Protein AF-A0A8C6RKM0-F1 (afdb_monomer_lite)

Secondary structure (DSSP, 8-state):
-HHHHHH--EEEEEEE-TTT--EEEEE-S-TT-TTS-------GGGGGPEEEEEESS--TT-EEEEEEEETTEEEEEEEEE--S---------

pLDDT: mean 75.05, std 16.49, range [29.38, 94.81]

Structure (mmCIF, N/CA/C/O backbone):
data_AF-A0A8C6RKM0-F1
#
_entry.id   AF-A0A8C6RKM0-F1
#
loop_
_atom_site.group_PDB
_atom_site.id
_atom_site.type_symbol
_atom_site.label_atom_id
_atom_site.label_alt_id
_atom_site.label_comp_id
_atom_site.label_asym_id
_atom_site.label_entity_id
_atom_site.label_seq_id
_atom_site.pdbx_PDB_ins_code
_atom_site.Cartn_x
_atom_site.Cartn_y
_atom_site.Cartn_z
_atom_site.occupancy
_atom_site.B_iso_or_equiv
_atom_site.auth_seq_id
_atom_site.auth_comp_id
_atom_site.auth_asym_id
_atom_site.auth_atom_id
_atom_site.pdbx_PDB_model_num
ATOM 1 N N . ALA A 1 1 ? 6.794 5.794 -21.670 1.00 58.81 1 ALA A N 1
ATOM 2 C CA . ALA A 1 1 ? 5.680 5.302 -20.824 1.00 58.81 1 ALA A CA 1
ATOM 3 C C . ALA A 1 1 ? 5.565 3.775 -20.863 1.00 58.81 1 ALA A C 1
ATOM 5 O O . ALA A 1 1 ? 5.733 3.166 -19.819 1.00 58.81 1 ALA A O 1
ATOM 6 N N . ARG A 1 2 ? 5.355 3.143 -22.035 1.00 61.72 2 ARG A N 1
ATOM 7 C CA . ARG A 1 2 ? 5.278 1.667 -22.154 1.00 61.72 2 ARG A CA 1
ATOM 8 C C . ARG A 1 2 ? 6.528 0.924 -21.661 1.00 61.72 2 ARG A C 1
ATOM 10 O O . ARG A 1 2 ? 6.382 -0.137 -21.073 1.00 61.72 2 ARG A O 1
ATOM 17 N N . ASP A 1 3 ? 7.720 1.481 -21.860 1.00 66.00 3 ASP A N 1
ATOM 18 C CA . ASP A 1 3 ? 8.963 0.814 -21.438 1.00 66.00 3 ASP A CA 1
ATOM 19 C C . ASP A 1 3 ? 9.187 0.888 -19.923 1.00 66.00 3 ASP A C 1
ATOM 21 O O . ASP A 1 3 ? 9.615 -0.090 -19.324 1.00 66.00 3 ASP A O 1
ATOM 25 N N . ILE A 1 4 ? 8.796 2.003 -19.290 1.00 67.50 4 ILE A N 1
ATOM 26 C CA . ILE A 1 4 ? 8.819 2.158 -17.825 1.00 67.50 4 ILE A CA 1
ATOM 27 C C . ILE A 1 4 ? 7.855 1.160 -17.183 1.00 67.50 4 ILE A C 1
ATOM 29 O O . ILE A 1 4 ? 8.228 0.498 -16.227 1.00 67.50 4 ILE A O 1
ATOM 33 N N . TRP A 1 5 ? 6.650 0.996 -17.746 1.00 70.50 5 TRP A N 1
ATOM 34 C CA . TRP A 1 5 ? 5.699 -0.019 -17.282 1.00 70.50 5 TRP A CA 1
ATOM 35 C C . TRP A 1 5 ? 6.336 -1.414 -17.292 1.00 70.50 5 TRP A C 1
ATOM 37 O O . TRP A 1 5 ? 6.239 -2.132 -16.311 1.00 70.50 5 TRP A O 1
ATOM 47 N N . ARG A 1 6 ? 7.021 -1.790 -18.384 1.00 73.56 6 ARG A N 1
ATOM 48 C CA . ARG A 1 6 ? 7.571 -3.151 -18.557 1.00 73.56 6 ARG A CA 1
ATOM 49 C C . ARG A 1 6 ? 8.677 -3.494 -17.569 1.00 73.56 6 ARG A C 1
ATOM 51 O O . ARG A 1 6 ? 8.878 -4.676 -17.311 1.00 73.56 6 ARG A O 1
ATOM 58 N N . GLY A 1 7 ? 9.389 -2.489 -17.070 1.00 75.31 7 GLY A N 1
ATOM 59 C CA . GLY A 1 7 ? 10.404 -2.662 -16.033 1.00 75.31 7 GLY A CA 1
ATOM 60 C C . GLY A 1 7 ? 9.884 -2.431 -14.615 1.00 75.31 7 GLY A C 1
ATOM 61 O O . GLY A 1 7 ? 10.515 -2.881 -13.664 1.00 75.31 7 GLY A O 1
ATOM 62 N N . PHE A 1 8 ? 8.754 -1.738 -14.445 1.00 80.19 8 PHE A N 1
ATOM 63 C CA . PHE A 1 8 ? 8.249 -1.415 -13.119 1.00 80.19 8 PHE A CA 1
ATOM 64 C C . PHE A 1 8 ? 7.648 -2.651 -12.459 1.00 80.19 8 PHE A C 1
ATOM 66 O O . PHE A 1 8 ? 6.748 -3.288 -12.997 1.00 80.19 8 PHE A O 1
ATOM 73 N N . LYS A 1 9 ? 8.155 -2.952 -11.267 1.00 83.44 9 LYS A N 1
ATOM 74 C CA . LYS A 1 9 ? 7.647 -4.010 -10.408 1.00 83.44 9 LYS A CA 1
ATOM 75 C C . LYS A 1 9 ? 7.637 -3.520 -8.975 1.00 83.44 9 LYS A C 1
ATOM 77 O O . LYS A 1 9 ? 8.676 -3.092 -8.452 1.00 83.44 9 LYS A O 1
ATOM 82 N N . LEU A 1 10 ? 6.483 -3.631 -8.327 1.00 82.81 10 LEU A N 1
ATOM 83 C CA . LEU A 1 10 ? 6.404 -3.477 -6.887 1.00 82.81 10 LEU A CA 1
ATOM 84 C C . LEU A 1 10 ? 6.919 -4.767 -6.238 1.00 82.81 10 LEU A C 1
ATOM 86 O O . LEU A 1 10 ? 6.331 -5.832 -6.388 1.00 82.81 10 LEU A O 1
ATOM 90 N N . ASN A 1 11 ? 8.058 -4.681 -5.549 1.00 83.50 11 ASN A N 1
ATOM 91 C CA . ASN A 1 11 ? 8.692 -5.864 -4.955 1.00 83.50 11 ASN A CA 1
ATOM 92 C C . ASN A 1 11 ? 8.072 -6.240 -3.611 1.00 83.50 11 ASN A C 1
ATOM 94 O O . ASN A 1 11 ? 7.935 -7.414 -3.285 1.00 83.50 11 ASN A O 1
ATOM 98 N N . TRP A 1 12 ? 7.780 -5.224 -2.807 1.00 82.12 12 TRP A N 1
ATOM 99 C CA . TRP A 1 12 ? 7.137 -5.365 -1.515 1.00 82.12 12 TRP A CA 1
ATOM 100 C C . TRP A 1 12 ? 6.538 -4.024 -1.099 1.00 82.12 12 TRP A C 1
ATOM 102 O O . TRP A 1 12 ? 7.026 -2.948 -1.475 1.00 82.12 12 TRP A O 1
ATOM 112 N N . MET A 1 13 ? 5.497 -4.100 -0.281 1.00 84.69 13 MET A N 1
ATOM 113 C CA . MET A 1 13 ? 4.852 -2.956 0.344 1.00 84.69 13 MET A CA 1
ATOM 114 C C . MET A 1 13 ? 4.626 -3.259 1.817 1.00 84.69 13 MET A C 1
ATOM 116 O O . MET A 1 13 ? 4.271 -4.379 2.181 1.00 84.69 13 MET A O 1
ATOM 120 N N . ASN A 1 14 ? 4.814 -2.258 2.670 1.00 84.94 14 ASN A N 1
ATOM 121 C CA . ASN A 1 14 ? 4.458 -2.377 4.071 1.00 84.94 14 ASN A CA 1
ATOM 122 C C . ASN A 1 14 ? 3.648 -1.171 4.539 1.00 84.94 14 ASN A C 1
ATOM 124 O O . ASN A 1 14 ? 3.644 -0.084 3.959 1.00 84.94 14 ASN A O 1
ATOM 128 N N . LEU A 1 15 ? 2.898 -1.413 5.601 1.00 83.06 15 LEU A N 1
ATOM 129 C CA . LEU A 1 15 ? 2.075 -0.420 6.257 1.00 83.06 15 LEU A CA 1
ATOM 130 C C . LEU A 1 15 ? 2.490 -0.415 7.712 1.00 83.06 15 LEU A C 1
ATOM 132 O O . LEU A 1 15 ? 2.438 -1.454 8.377 1.00 83.06 15 LEU A O 1
ATOM 136 N N . TRP A 1 16 ? 2.908 0.741 8.209 1.00 81.44 16 TRP A N 1
ATOM 137 C CA . TRP A 1 16 ? 3.304 0.892 9.597 1.00 81.44 16 TRP A CA 1
ATOM 138 C C . TRP A 1 16 ? 2.515 1.996 10.279 1.00 81.44 16 TRP A C 1
ATOM 140 O O . TRP A 1 16 ? 2.070 2.980 9.684 1.00 81.44 16 TRP A O 1
ATOM 150 N N . ASP A 1 17 ? 2.357 1.822 11.577 1.00 80.56 17 ASP A N 1
ATOM 151 C CA . ASP A 1 17 ? 1.868 2.862 12.455 1.00 80.56 17 ASP A CA 1
ATOM 152 C C . ASP A 1 17 ? 2.932 3.967 12.549 1.00 80.56 17 ASP A C 1
ATOM 154 O O . ASP A 1 17 ? 4.070 3.709 12.935 1.00 80.56 17 ASP A O 1
ATOM 158 N N . ALA A 1 18 ? 2.588 5.189 12.138 1.00 72.94 18 ALA A N 1
ATOM 159 C CA . ALA A 1 18 ? 3.543 6.294 12.068 1.00 72.94 18 ALA A CA 1
ATOM 160 C C . ALA A 1 18 ? 3.951 6.837 13.449 1.00 72.94 18 ALA A C 1
ATOM 162 O O . ALA A 1 18 ? 4.997 7.474 13.554 1.00 72.94 18 ALA A O 1
ATOM 163 N N . GLU A 1 19 ? 3.147 6.601 14.489 1.00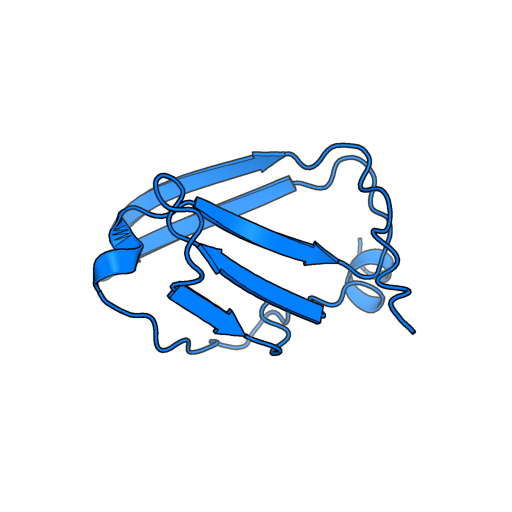 79.31 19 GLU A N 1
ATOM 164 C CA . GLU A 1 19 ? 3.440 7.039 15.856 1.00 79.31 19 GLU A CA 1
ATOM 165 C C . GLU A 1 19 ? 4.363 6.041 16.560 1.00 79.31 19 GLU A C 1
ATOM 167 O O . GLU A 1 19 ? 5.305 6.433 17.245 1.00 79.31 19 GLU A O 1
ATOM 172 N N . THR A 1 20 ? 4.112 4.743 16.376 1.00 84.38 20 THR A N 1
ATOM 173 C CA . THR A 1 20 ? 4.851 3.676 17.076 1.00 84.38 20 THR A CA 1
ATOM 174 C C . THR A 1 20 ? 5.962 3.035 16.245 1.00 84.38 20 THR A C 1
ATOM 176 O O . THR A 1 20 ? 6.784 2.301 16.789 1.00 84.38 20 THR A O 1
ATOM 179 N N . GLY A 1 21 ? 5.975 3.249 14.927 1.00 81.81 21 GLY A N 1
ATOM 180 C CA . GLY A 1 21 ? 6.875 2.575 13.986 1.00 81.81 21 GLY A CA 1
ATOM 181 C C . GLY A 1 21 ? 6.576 1.084 13.787 1.00 81.81 21 GLY A C 1
ATOM 182 O O . GLY A 1 21 ? 7.340 0.381 13.126 1.00 81.81 21 GLY A O 1
ATOM 183 N N . LYS A 1 22 ? 5.482 0.560 14.357 1.00 85.88 22 LYS A N 1
ATOM 184 C CA . LYS A 1 22 ? 5.139 -0.864 14.280 1.00 85.88 22 LYS A CA 1
ATOM 185 C C . LYS A 1 22 ? 4.576 -1.223 12.906 1.00 85.88 22 LYS A C 1
ATOM 187 O O . LYS A 1 22 ? 3.588 -0.635 12.472 1.00 85.88 22 LYS A O 1
ATOM 192 N N . ILE A 1 23 ? 5.118 -2.272 12.286 1.00 84.75 23 ILE A N 1
ATOM 193 C CA . ILE A 1 23 ? 4.549 -2.868 11.069 1.00 84.75 23 ILE A CA 1
ATOM 194 C C . ILE A 1 23 ? 3.169 -3.465 11.387 1.00 84.75 23 ILE A C 1
ATOM 196 O O . ILE A 1 23 ? 2.990 -4.224 12.346 1.00 84.75 23 ILE A O 1
ATOM 200 N N . LEU A 1 24 ? 2.176 -3.090 10.588 1.00 85.38 24 LEU A N 1
ATOM 201 C CA . LEU A 1 24 ? 0.787 -3.530 10.695 1.00 85.38 24 LEU A CA 1
ATOM 202 C C . LEU A 1 24 ? 0.409 -4.517 9.599 1.00 85.38 24 LEU A C 1
ATOM 204 O O . LEU A 1 24 ? -0.446 -5.368 9.838 1.00 85.38 24 LEU A O 1
ATOM 208 N N . TRP A 1 25 ? 1.022 -4.384 8.428 1.00 88.25 25 TRP A N 1
ATOM 209 C CA . TRP A 1 25 ? 0.825 -5.263 7.287 1.00 88.25 25 TRP A CA 1
ATOM 210 C C . TRP A 1 25 ? 2.059 -5.215 6.381 1.00 88.25 25 TRP A C 1
ATOM 212 O O . TRP A 1 25 ? 2.730 -4.184 6.296 1.00 88.25 25 TRP A O 1
ATOM 222 N N . GLU A 1 26 ? 2.340 -6.329 5.720 1.00 88.50 26 GLU A N 1
ATOM 223 C CA . GLU A 1 26 ? 3.380 -6.474 4.706 1.00 88.50 26 GLU A CA 1
ATOM 224 C C . GLU A 1 26 ? 2.836 -7.377 3.597 1.00 88.50 26 GLU A C 1
ATOM 226 O O . GLU A 1 26 ? 2.164 -8.371 3.879 1.00 88.50 26 GLU A O 1
ATOM 231 N N . GLY A 1 27 ? 3.121 -7.016 2.352 1.00 86.69 27 GLY A N 1
ATOM 232 C CA . GLY A 1 27 ? 2.789 -7.796 1.170 1.00 86.69 27 GLY A CA 1
ATOM 233 C C . GLY A 1 27 ? 3.980 -7.864 0.227 1.00 86.69 27 GLY A C 1
ATOM 234 O O . GLY A 1 27 ? 4.731 -6.898 0.082 1.00 86.69 27 GLY A O 1
ATOM 235 N N . LEU A 1 28 ? 4.142 -9.022 -0.409 1.00 87.94 28 LEU A N 1
ATOM 236 C CA . LEU A 1 28 ? 5.190 -9.301 -1.400 1.00 87.94 28 LEU A CA 1
ATOM 237 C C . LEU A 1 28 ? 4.632 -9.360 -2.830 1.00 87.94 28 LEU A C 1
ATOM 239 O O . LEU A 1 28 ? 5.345 -9.706 -3.769 1.00 87.94 28 LEU A O 1
ATOM 243 N N . GLU A 1 29 ? 3.340 -9.082 -2.980 1.00 88.12 29 GLU A N 1
ATOM 244 C CA . GLU A 1 29 ? 2.638 -9.115 -4.255 1.00 88.12 29 GLU A CA 1
ATOM 245 C C . GLU A 1 29 ? 2.881 -7.829 -5.045 1.00 88.12 29 GLU A C 1
ATOM 247 O O . GLU A 1 29 ? 3.013 -6.737 -4.480 1.00 88.12 29 GLU A O 1
ATOM 252 N N . ASP A 1 30 ? 2.917 -7.962 -6.370 1.00 88.25 30 ASP A N 1
ATOM 253 C CA . ASP A 1 30 ? 3.055 -6.823 -7.267 1.00 88.25 30 ASP A CA 1
ATOM 254 C C . ASP A 1 30 ? 1.693 -6.164 -7.513 1.00 88.25 30 ASP A C 1
ATOM 256 O O . ASP A 1 30 ? 1.011 -6.420 -8.503 1.00 88.25 30 ASP A O 1
ATOM 260 N N . LEU A 1 31 ? 1.317 -5.269 -6.602 1.00 88.06 31 LEU A N 1
ATOM 261 C CA . LEU A 1 31 ? 0.058 -4.520 -6.662 1.00 88.06 31 LEU A CA 1
ATOM 262 C C . LEU A 1 31 ? 0.038 -3.440 -7.760 1.00 88.06 31 LEU A C 1
ATOM 264 O O . LEU A 1 31 ? -0.890 -2.633 -7.815 1.00 88.06 31 LEU A O 1
ATOM 268 N N . SER A 1 32 ? 1.071 -3.367 -8.608 1.00 86.50 32 SER A N 1
ATOM 269 C CA . SER A 1 32 ? 1.144 -2.402 -9.709 1.00 86.50 32 SER A CA 1
ATOM 270 C C . SER A 1 32 ? 0.591 -2.919 -11.039 1.00 86.50 32 SER A C 1
ATOM 272 O O . SER A 1 32 ? 0.443 -2.136 -11.984 1.00 86.50 32 SER A O 1
ATOM 274 N N . VAL A 1 33 ? 0.254 -4.212 -11.120 1.00 88.75 33 VAL A N 1
ATOM 275 C CA . VAL A 1 33 ? -0.295 -4.833 -12.331 1.00 88.75 33 VAL A CA 1
ATOM 276 C C . VAL A 1 33 ? -1.693 -4.264 -12.623 1.00 88.75 33 VAL A C 1
ATOM 278 O O . VAL A 1 33 ? -2.601 -4.422 -11.805 1.00 88.75 33 VAL A O 1
ATOM 281 N N . PRO A 1 34 ? -1.901 -3.596 -13.776 1.00 89.06 34 PRO A N 1
ATOM 282 C CA . PRO A 1 34 ? -3.186 -3.013 -14.126 1.00 89.06 34 PRO A CA 1
ATOM 283 C C . PRO A 1 34 ? -4.142 -4.060 -14.706 1.00 89.06 34 PRO A C 1
ATOM 285 O O . PRO A 1 34 ? -3.721 -5.022 -15.343 1.00 89.06 34 PRO A O 1
ATOM 288 N N . GLY A 1 35 ? -5.445 -3.799 -14.587 1.00 91.50 35 GLY A N 1
ATOM 289 C CA . GLY A 1 35 ? -6.495 -4.666 -15.138 1.00 91.50 35 GLY A CA 1
ATOM 290 C C . GLY A 1 35 ? -6.895 -5.825 -14.225 1.00 91.50 35 GLY A C 1
ATOM 291 O O . GLY A 1 35 ? -7.814 -6.563 -14.569 1.00 91.50 35 GLY A O 1
ATOM 292 N N . GLU A 1 36 ? -6.257 -5.939 -13.063 1.00 91.31 36 GLU A N 1
ATOM 293 C CA . GLU A 1 36 ? -6.566 -6.916 -12.025 1.00 91.31 36 GLU A CA 1
ATOM 294 C C . GLU A 1 36 ? -7.004 -6.190 -10.749 1.00 91.31 36 GLU A C 1
ATOM 296 O O . GLU A 1 36 ? -6.508 -5.106 -10.427 1.00 91.31 36 GLU A O 1
ATOM 301 N N . GLU A 1 37 ? -7.970 -6.773 -10.041 1.00 92.12 37 GLU A N 1
ATOM 302 C CA . GLU A 1 37 ? -8.344 -6.332 -8.702 1.00 92.12 37 GLU A CA 1
ATOM 303 C C . GLU A 1 37 ? -7.513 -7.125 -7.696 1.00 92.12 37 GLU A C 1
ATOM 305 O O . GLU A 1 37 ? -7.617 -8.348 -7.621 1.00 92.12 37 GLU A O 1
ATOM 310 N N . HIS A 1 38 ? -6.661 -6.420 -6.954 1.00 90.69 38 HIS A N 1
ATOM 311 C CA . HIS A 1 38 ? -5.805 -7.020 -5.936 1.00 90.69 38 HIS A CA 1
ATOM 312 C C . HIS A 1 38 ? -6.487 -6.961 -4.569 1.00 90.69 38 HIS A C 1
ATOM 314 O O . HIS A 1 38 ? -7.016 -5.915 -4.181 1.00 90.69 38 HIS A O 1
ATOM 320 N N . GLU A 1 39 ? -6.432 -8.054 -3.809 1.00 91.19 39 GLU A N 1
ATOM 321 C CA . GLU A 1 39 ? -7.011 -8.135 -2.466 1.00 91.19 39 GLU A CA 1
ATOM 322 C C . GLU A 1 39 ? -5.927 -8.075 -1.382 1.00 91.19 39 GLU A C 1
ATOM 324 O O . GLU A 1 39 ? -4.921 -8.774 -1.440 1.00 91.19 39 GLU A O 1
ATOM 329 N N . ALA A 1 40 ? -6.145 -7.267 -0.338 1.00 88.00 40 ALA A N 1
ATOM 330 C CA . ALA A 1 40 ? -5.245 -7.192 0.811 1.00 88.00 40 ALA A CA 1
ATOM 331 C C . ALA A 1 40 ? -6.018 -7.274 2.133 1.00 88.00 40 ALA A C 1
ATOM 333 O O . ALA A 1 40 ? -6.868 -6.435 2.444 1.00 88.00 40 ALA A O 1
ATOM 334 N N . HIS A 1 41 ? -5.679 -8.258 2.968 1.00 88.62 41 HIS A N 1
ATOM 335 C CA . HIS A 1 41 ? -6.256 -8.399 4.305 1.00 88.62 41 HIS A CA 1
ATOM 336 C C . HIS A 1 41 ? -5.471 -7.577 5.330 1.00 88.62 41 HIS A C 1
ATOM 338 O O . HIS A 1 41 ? -4.455 -8.014 5.872 1.00 88.62 41 HIS A O 1
ATOM 344 N N . VAL A 1 42 ? -5.971 -6.378 5.619 1.00 86.06 42 VAL A N 1
ATOM 345 C CA . VAL A 1 42 ? -5.334 -5.426 6.537 1.00 86.06 42 VAL A CA 1
ATOM 346 C C . VAL A 1 42 ? -6.075 -5.325 7.876 1.00 86.06 42 VAL A C 1
ATOM 348 O O . VAL A 1 42 ? -7.305 -5.423 7.933 1.00 86.06 42 VAL A O 1
ATOM 351 N N . PRO A 1 43 ? -5.370 -5.103 8.999 1.00 85.00 43 PRO A N 1
ATOM 352 C CA . PRO A 1 43 ? -6.023 -4.934 10.289 1.00 85.00 43 PRO A CA 1
ATOM 353 C C . PRO A 1 43 ? -6.748 -3.581 10.370 1.00 85.00 43 PRO A C 1
ATOM 355 O O . PRO A 1 43 ? -6.213 -2.554 9.970 1.00 85.00 43 PRO A O 1
ATOM 358 N N . LYS A 1 44 ? -7.932 -3.542 10.998 1.00 82.19 44 LYS A N 1
ATOM 359 C CA . LYS A 1 44 ? -8.797 -2.338 11.089 1.00 82.19 44 LYS A CA 1
ATOM 360 C C . LYS A 1 44 ? -8.105 -1.068 11.610 1.00 82.19 44 LYS A C 1
ATOM 362 O O . LYS A 1 44 ? -8.509 0.038 11.277 1.00 82.19 44 LYS A O 1
ATOM 367 N N . LYS A 1 45 ? -7.063 -1.224 12.430 1.00 78.81 45 LYS A N 1
ATOM 368 C CA . LYS A 1 45 ? -6.248 -0.125 12.980 1.00 78.81 45 LYS A CA 1
ATOM 369 C C . LYS A 1 45 ? -5.480 0.681 11.921 1.00 78.81 45 LYS A C 1
ATOM 371 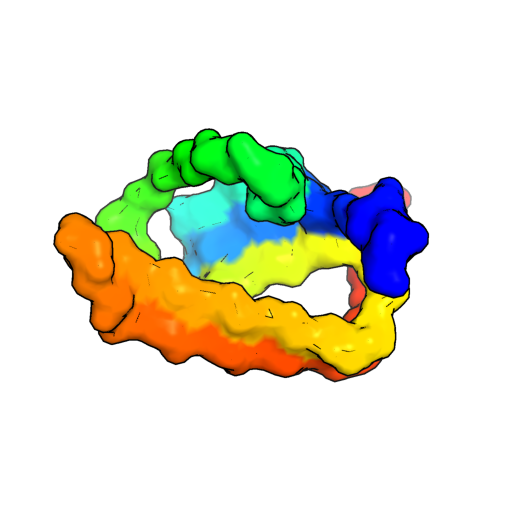O O . LYS A 1 45 ? -4.968 1.743 12.244 1.00 78.81 45 LYS A O 1
ATOM 376 N N . ILE A 1 46 ? -5.426 0.201 10.679 1.00 76.31 46 ILE A N 1
ATOM 377 C CA . ILE A 1 46 ? -4.664 0.808 9.585 1.00 76.31 46 ILE A CA 1
ATOM 378 C C . ILE A 1 46 ? -5.254 2.106 9.035 1.00 76.31 46 ILE A C 1
ATOM 380 O O . ILE A 1 46 ? -4.548 2.861 8.380 1.00 76.31 46 ILE A O 1
ATOM 384 N N . LEU A 1 47 ? -6.522 2.401 9.341 1.00 68.88 47 LEU A N 1
ATOM 385 C CA . LEU A 1 47 ? -7.225 3.609 8.883 1.00 68.88 47 LEU A CA 1
ATOM 386 C C . LEU A 1 47 ? -6.578 4.928 9.356 1.00 68.88 47 LEU A C 1
ATOM 388 O O . LEU A 1 47 ? -7.048 5.998 8.997 1.00 68.88 47 LEU A O 1
ATOM 392 N N . LYS A 1 48 ? -5.531 4.868 10.188 1.00 65.88 48 LYS A N 1
ATOM 393 C CA . LYS A 1 48 ? -4.771 6.024 10.688 1.00 65.88 48 LYS A CA 1
ATOM 394 C C . LYS A 1 48 ? -3.316 6.057 10.198 1.00 65.88 48 LYS A C 1
ATOM 396 O O . LYS A 1 48 ? -2.533 6.877 10.669 1.00 65.88 48 LYS A O 1
ATOM 401 N N . CYS A 1 49 ? -2.916 5.135 9.326 1.00 63.94 49 CYS A N 1
ATOM 402 C CA . CYS A 1 49 ? -1.507 4.859 9.054 1.00 63.94 49 CYS A CA 1
ATOM 403 C C . CYS A 1 49 ? -1.006 5.512 7.768 1.00 63.94 49 CYS A C 1
ATOM 405 O O . CYS A 1 49 ? -1.772 5.792 6.851 1.00 63.94 49 CYS A O 1
ATOM 407 N N . LYS A 1 50 ? 0.311 5.735 7.708 1.00 63.69 50 LYS A N 1
ATOM 408 C CA . LYS A 1 50 ? 1.003 6.179 6.495 1.00 63.69 50 LYS A CA 1
ATOM 409 C C . LYS A 1 50 ? 1.566 4.961 5.764 1.00 63.69 50 LYS A C 1
ATOM 411 O O . LYS A 1 50 ? 2.081 4.042 6.397 1.00 63.69 50 LYS A O 1
ATOM 416 N N . THR A 1 51 ? 1.475 4.981 4.441 1.00 64.12 51 THR A N 1
ATOM 417 C CA . THR A 1 51 ? 1.880 3.879 3.558 1.00 64.12 51 THR A CA 1
ATOM 418 C C . THR A 1 51 ? 3.232 4.162 2.925 1.00 64.12 51 THR A C 1
ATOM 420 O O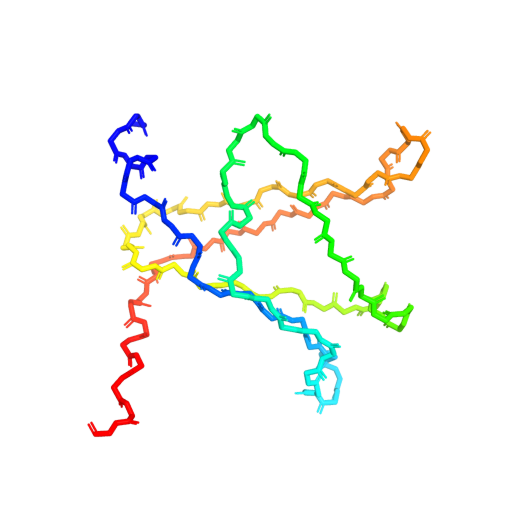 . THR A 1 51 ? 3.469 5.288 2.484 1.00 64.12 51 THR A O 1
ATOM 423 N N . VAL A 1 52 ? 4.103 3.151 2.841 1.00 60.34 52 VAL A N 1
ATOM 424 C CA . VAL A 1 52 ? 5.383 3.237 2.123 1.00 60.34 52 VAL A CA 1
ATOM 425 C C . VAL A 1 52 ? 5.556 2.006 1.233 1.00 60.34 52 VAL A C 1
ATOM 427 O O . VAL A 1 52 ? 5.273 0.879 1.631 1.00 60.34 52 VAL A O 1
ATOM 430 N N . PHE A 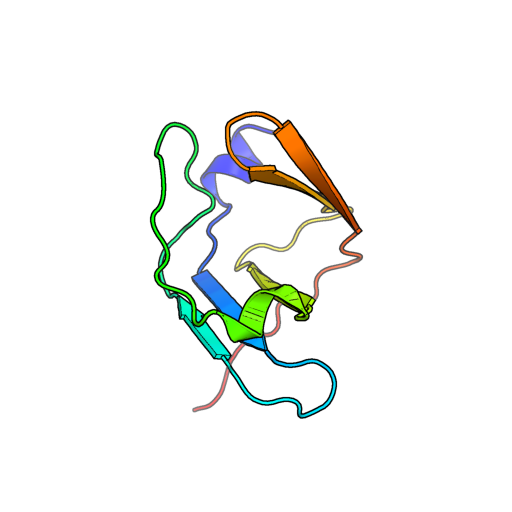1 53 ? 6.020 2.223 0.004 1.00 65.88 53 PHE A N 1
ATOM 431 C CA . PHE A 1 53 ? 6.311 1.161 -0.956 1.00 65.88 53 PHE A CA 1
ATOM 432 C C . PHE A 1 53 ? 7.748 1.290 -1.477 1.00 65.88 53 PHE A C 1
ATOM 434 O O . PHE A 1 53 ? 8.374 2.347 -1.344 1.00 65.88 53 PHE A O 1
ATOM 441 N N . SER A 1 54 ? 8.271 0.220 -2.079 1.00 63.09 54 SER A N 1
ATOM 442 C CA . SER A 1 54 ? 9.603 0.204 -2.693 1.00 63.09 54 SER A CA 1
ATOM 443 C C . SER A 1 54 ? 9.556 -0.255 -4.154 1.00 63.09 54 SER A C 1
ATOM 445 O O . SER A 1 54 ? 8.751 -1.107 -4.522 1.00 63.09 54 SER A O 1
ATOM 447 N N . SER A 1 55 ? 10.437 0.308 -4.984 1.00 62.94 55 SER A N 1
ATOM 448 C CA . SER A 1 55 ? 10.599 -0.035 -6.404 1.00 62.94 55 SER A CA 1
ATOM 449 C C . SER A 1 55 ? 12.001 -0.583 -6.656 1.00 62.94 55 SER A C 1
ATOM 451 O O . SER A 1 55 ? 12.960 -0.115 -6.041 1.00 62.94 55 SER A O 1
ATOM 453 N N . GLY A 1 56 ? 12.119 -1.555 -7.566 1.00 59.94 56 GLY A N 1
ATOM 454 C CA . GLY A 1 56 ? 13.414 -2.046 -8.055 1.00 59.94 56 GLY A CA 1
ATOM 455 C C . GLY A 1 56 ? 14.077 -1.131 -9.091 1.00 59.94 56 GLY A C 1
ATOM 456 O O . GLY A 1 56 ? 15.296 -1.147 -9.218 1.00 59.94 56 GLY A O 1
ATOM 457 N N . GLU A 1 57 ? 13.291 -0.311 -9.789 1.00 62.97 57 GLU A N 1
ATOM 458 C CA . GLU A 1 57 ? 13.766 0.581 -10.850 1.00 62.97 57 GLU A CA 1
ATOM 459 C C . GLU A 1 57 ? 13.874 2.031 -10.366 1.00 62.97 57 GLU A C 1
ATOM 461 O O . GLU A 1 57 ? 12.999 2.528 -9.641 1.00 62.97 57 GLU A O 1
ATOM 466 N N . GLN A 1 58 ? 14.931 2.719 -10.807 1.00 61.97 58 GLN A N 1
ATOM 467 C CA . GLN A 1 58 ? 15.106 4.154 -10.592 1.00 61.97 58 GLN A CA 1
ATOM 468 C C . GLN A 1 58 ? 14.138 4.925 -11.494 1.00 61.97 58 GLN A C 1
ATOM 470 O O . GLN A 1 58 ? 14.124 4.751 -12.711 1.00 61.97 58 GLN A O 1
ATOM 475 N N . MET A 1 59 ? 13.360 5.831 -10.904 1.00 66.12 59 MET A N 1
ATOM 476 C CA . MET A 1 59 ? 12.424 6.670 -11.646 1.00 66.12 59 MET A CA 1
ATOM 477 C C . MET A 1 59 ? 12.616 8.142 -11.287 1.00 66.12 59 MET A C 1
ATOM 479 O O . MET A 1 59 ? 12.667 8.520 -10.117 1.00 66.12 59 MET A O 1
ATOM 483 N N . GLU A 1 60 ? 12.702 8.996 -12.304 1.00 66.69 60 GLU A N 1
ATOM 484 C CA . GLU A 1 60 ? 12.726 10.444 -12.108 1.00 66.69 60 GLU A CA 1
ATOM 485 C C . GLU A 1 60 ? 11.302 10.997 -12.007 1.00 66.69 60 GLU A C 1
ATOM 487 O O . GLU A 1 60 ? 10.451 10.706 -12.848 1.00 66.69 60 GLU A O 1
ATOM 492 N N . LYS A 1 61 ? 11.049 11.840 -10.994 1.00 72.75 61 LYS A N 1
ATOM 493 C CA . LYS A 1 61 ? 9.752 12.512 -10.764 1.00 72.75 61 LYS A CA 1
ATOM 494 C C . LYS A 1 61 ? 8.567 11.539 -10.664 1.00 72.75 61 LYS A C 1
ATOM 496 O O . LYS A 1 61 ? 7.447 11.878 -11.065 1.00 72.75 61 LYS A O 1
ATOM 501 N N . PHE A 1 62 ? 8.808 10.343 -10.126 1.00 77.56 62 PHE A N 1
ATOM 502 C CA . PHE A 1 62 ? 7.740 9.390 -9.862 1.00 77.56 62 PHE A CA 1
ATOM 503 C C . PHE A 1 62 ? 6.723 10.014 -8.905 1.00 77.56 62 PHE A C 1
ATOM 505 O O . PHE A 1 62 ? 7.076 10.625 -7.897 1.00 77.56 62 PHE A O 1
ATOM 512 N N . HIS A 1 63 ? 5.447 9.891 -9.229 1.00 81.69 63 HIS A N 1
ATOM 513 C CA . HIS A 1 63 ? 4.374 10.301 -8.343 1.00 81.69 63 HIS A CA 1
ATOM 514 C C . HIS A 1 63 ? 3.300 9.225 -8.342 1.00 81.69 63 HIS A C 1
ATOM 516 O O . HIS A 1 63 ? 3.053 8.584 -9.362 1.00 81.69 63 HIS A O 1
ATOM 522 N N . LEU A 1 64 ? 2.694 9.031 -7.178 1.00 81.12 64 LEU A N 1
ATOM 523 C CA . LEU A 1 64 ? 1.574 8.133 -6.973 1.00 81.12 64 LEU A CA 1
ATOM 524 C C . LEU A 1 64 ? 0.377 8.969 -6.537 1.00 81.12 64 LEU A C 1
ATOM 526 O O . LEU A 1 64 ? 0.448 9.702 -5.549 1.00 81.12 64 LEU A O 1
ATOM 530 N N . GLU A 1 65 ? -0.716 8.830 -7.272 1.00 87.81 65 GLU A N 1
ATOM 531 C CA . GLU A 1 65 ? -2.023 9.340 -6.881 1.00 87.81 65 GLU A CA 1
ATOM 532 C C . GLU A 1 65 ? -2.869 8.148 -6.451 1.00 87.81 65 GLU A C 1
ATOM 534 O O . GLU A 1 65 ? -3.093 7.224 -7.233 1.00 87.81 65 GLU A O 1
ATOM 539 N N . GLN A 1 66 ? -3.308 8.146 -5.198 1.00 84.81 66 GLN A N 1
ATOM 540 C CA . GLN A 1 66 ? -4.099 7.061 -4.634 1.00 84.81 66 GLN A CA 1
ATOM 541 C C . GLN A 1 66 ? -5.450 7.601 -4.185 1.00 84.81 66 GLN A C 1
ATOM 543 O O . GLN A 1 66 ? -5.523 8.581 -3.447 1.00 84.81 66 GLN A O 1
ATOM 548 N N . LYS A 1 67 ? -6.525 6.946 -4.620 1.00 88.94 67 LYS A N 1
ATOM 549 C CA . LYS A 1 67 ? -7.895 7.286 -4.233 1.00 88.94 67 LYS A CA 1
ATOM 550 C C . LYS A 1 67 ? -8.494 6.155 -3.417 1.00 88.94 67 LYS A C 1
ATOM 552 O O . LYS A 1 67 ? -8.442 4.997 -3.829 1.00 88.94 67 LYS A O 1
ATOM 557 N N . VAL A 1 68 ? -9.064 6.494 -2.268 1.00 86.50 68 VAL A N 1
ATOM 558 C CA . VAL A 1 68 ? -9.714 5.536 -1.372 1.00 86.50 68 VAL A CA 1
ATOM 559 C C . VAL A 1 68 ? -11.218 5.639 -1.563 1.00 86.50 68 VAL A C 1
ATOM 561 O O . VAL A 1 68 ? -11.822 6.673 -1.273 1.00 86.50 68 VAL A O 1
ATOM 564 N N . TYR A 1 69 ? -11.829 4.553 -2.034 1.00 89.81 69 TYR A N 1
ATOM 565 C CA . TYR A 1 69 ? -13.267 4.478 -2.263 1.00 89.81 69 TYR A CA 1
ATOM 566 C C . TYR A 1 69 ? -13.961 3.622 -1.205 1.00 89.81 69 TYR A C 1
ATOM 568 O O . TYR A 1 69 ? -13.503 2.536 -0.859 1.00 89.81 69 TYR A O 1
ATOM 576 N N . PHE A 1 70 ? -15.126 4.075 -0.751 1.00 89.81 70 PHE A N 1
ATOM 577 C CA . PHE A 1 70 ? -16.066 3.271 0.021 1.00 89.81 70 PHE A CA 1
ATOM 578 C C . PHE A 1 70 ? -17.432 3.319 -0.654 1.00 89.81 70 PHE A C 1
ATOM 580 O O . PHE A 1 70 ? -18.024 4.387 -0.802 1.00 89.81 70 PHE A O 1
ATOM 587 N N . LYS A 1 71 ? -17.932 2.156 -1.095 1.00 94.69 71 LYS A N 1
ATOM 588 C CA . LYS A 1 71 ? -19.218 2.031 -1.810 1.00 94.69 71 LYS A CA 1
ATOM 589 C C . LYS A 1 71 ? -19.346 3.002 -2.999 1.00 94.69 71 LYS A C 1
ATOM 591 O O . LYS A 1 71 ? -20.379 3.637 -3.185 1.00 94.69 71 LYS A O 1
ATOM 596 N N . GLY A 1 72 ? -18.273 3.145 -3.777 1.00 93.31 72 GLY A N 1
ATOM 597 C CA . GLY A 1 72 ? -18.224 4.027 -4.949 1.00 93.31 72 GLY A CA 1
ATOM 598 C C . GLY A 1 72 ? -18.044 5.518 -4.639 1.00 93.31 72 GLY A C 1
ATOM 599 O O . GLY A 1 72 ? -17.881 6.305 -5.567 1.00 93.31 72 GLY A O 1
ATOM 600 N N . GLN A 1 73 ? -18.020 5.925 -3.367 1.00 94.81 73 GLN A N 1
ATOM 601 C CA . GLN A 1 73 ? -17.720 7.302 -2.971 1.00 94.81 73 GLN A CA 1
ATOM 602 C C . GLN A 1 73 ? -16.237 7.447 -2.630 1.00 94.81 73 GLN A C 1
ATOM 604 O O . GLN A 1 73 ? -15.704 6.655 -1.855 1.00 94.81 73 GLN A O 1
ATOM 609 N N . CYS A 1 74 ? -15.576 8.453 -3.207 1.00 92.94 74 CYS A N 1
ATOM 610 C CA . CYS A 1 74 ? -14.190 8.777 -2.880 1.00 9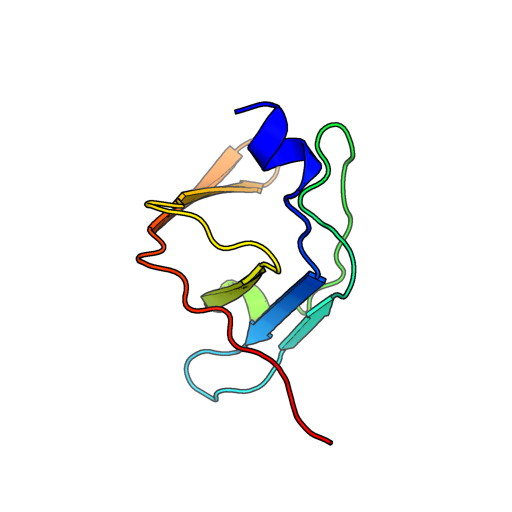2.94 74 CYS A CA 1
ATOM 611 C C . CYS A 1 74 ? -14.148 9.459 -1.509 1.00 92.94 74 CYS A C 1
ATOM 613 O O . CYS A 1 74 ? -14.714 10.539 -1.345 1.00 92.94 74 CYS A O 1
ATOM 615 N N . LEU A 1 75 ? -13.512 8.816 -0.532 1.00 88.25 75 LEU A N 1
ATOM 616 C CA . LEU A 1 75 ? -13.361 9.348 0.821 1.00 88.25 75 LEU A CA 1
ATOM 617 C C . LEU A 1 75 ? -12.087 10.177 0.958 1.00 88.25 75 LEU A C 1
ATOM 619 O O . LEU A 1 75 ? -12.110 11.231 1.585 1.00 88.25 75 LEU A O 1
ATOM 623 N N . GLU A 1 76 ? -10.990 9.704 0.365 1.00 83.69 76 GLU A N 1
ATOM 624 C CA . GLU A 1 76 ? -9.683 10.348 0.458 1.00 83.69 76 GLU A CA 1
ATOM 625 C C . GLU A 1 76 ? -8.935 10.278 -0.874 1.00 83.69 76 GLU A C 1
ATOM 627 O O . GLU A 1 76 ? -9.032 9.293 -1.610 1.00 83.69 76 GLU A O 1
ATOM 632 N N . GLU A 1 77 ? -8.166 11.327 -1.158 1.00 88.56 77 GLU A N 1
ATOM 633 C CA . GLU A 1 77 ? -7.208 11.378 -2.258 1.00 88.56 77 GLU A CA 1
ATOM 634 C C . GLU A 1 77 ? -5.831 11.716 -1.690 1.00 88.56 77 GLU A C 1
ATOM 636 O O . GLU A 1 77 ? -5.659 12.710 -0.977 1.00 88.56 77 GLU A O 1
ATOM 641 N N . TRP A 1 78 ? -4.844 10.884 -1.996 1.00 81.94 78 TRP A N 1
ATOM 642 C CA . TRP A 1 78 ? -3.474 11.041 -1.537 1.00 81.94 78 TRP A CA 1
ATOM 643 C C . TRP A 1 78 ? -2.547 11.254 -2.724 1.00 81.94 78 TRP A C 1
ATOM 645 O O . TRP A 1 78 ? -2.582 10.510 -3.704 1.00 81.94 78 TRP A O 1
ATOM 655 N N . PHE A 1 79 ? -1.682 12.257 -2.601 1.00 81.19 79 PHE A N 1
ATOM 656 C CA . PHE A 1 79 ? -0.707 12.624 -3.618 1.00 81.19 79 PHE A CA 1
ATOM 657 C C . PHE A 1 79 ? 0.690 12.456 -3.041 1.00 81.19 79 PHE A C 1
ATOM 659 O O . PHE A 1 79 ? 1.119 13.219 -2.173 1.00 81.19 79 PHE A O 1
ATOM 666 N N . PHE A 1 80 ? 1.416 11.470 -3.546 1.00 76.44 80 PHE A N 1
ATOM 667 C CA . PHE A 1 80 ? 2.784 11.200 -3.141 1.00 76.44 80 PHE A CA 1
ATOM 668 C C . PHE A 1 80 ? 3.715 11.571 -4.284 1.00 76.44 80 PHE A C 1
ATOM 670 O O . PHE A 1 80 ? 3.630 11.013 -5.374 1.00 76.44 80 PHE A O 1
ATOM 677 N N . LYS A 1 81 ? 4.623 12.516 -4.042 1.00 73.81 81 LYS A N 1
ATOM 678 C CA . LYS A 1 81 ? 5.709 12.828 -4.973 1.00 73.81 81 LYS A CA 1
ATOM 679 C C . LYS A 1 81 ? 6.977 12.185 -4.450 1.00 73.81 81 LYS A C 1
ATOM 681 O O . LYS A 1 81 ? 7.475 12.563 -3.392 1.00 73.81 81 LYS A O 1
ATOM 686 N N . PHE A 1 82 ? 7.496 11.235 -5.204 1.00 67.44 82 PHE A N 1
ATOM 687 C CA . PHE A 1 82 ? 8.777 10.621 -4.931 1.00 67.44 82 PHE A CA 1
ATOM 688 C C . PHE A 1 82 ? 9.836 11.438 -5.671 1.00 67.44 82 PHE A C 1
ATOM 690 O O . PHE A 1 82 ? 9.770 11.653 -6.883 1.00 67.44 82 PHE A O 1
ATOM 697 N N . GLY A 1 83 ? 10.784 11.978 -4.904 1.00 60.06 83 GLY A N 1
ATOM 698 C CA . GLY A 1 83 ? 11.983 12.596 -5.462 1.00 60.06 83 GLY A CA 1
ATOM 699 C C . GLY A 1 83 ? 12.885 11.554 -6.129 1.00 60.06 83 GLY A C 1
ATOM 700 O O . GLY A 1 83 ? 12.460 10.434 -6.408 1.00 60.06 83 GLY A O 1
ATOM 701 N N . PHE A 1 84 ? 14.150 11.918 -6.354 1.00 46.44 84 PHE A N 1
ATOM 702 C CA . PHE A 1 84 ? 15.187 10.990 -6.815 1.00 46.44 84 PHE A CA 1
ATOM 703 C C . PHE A 1 84 ? 15.179 9.745 -5.914 1.00 46.44 84 PHE A C 1
ATOM 705 O O . PHE A 1 84 ? 15.546 9.815 -4.740 1.00 46.44 84 PHE A O 1
ATOM 712 N N . THR A 1 85 ? 14.654 8.631 -6.423 1.00 46.16 85 THR A N 1
ATOM 713 C CA . THR A 1 85 ? 14.512 7.404 -5.641 1.00 46.16 85 THR A CA 1
ATOM 714 C C . THR A 1 85 ? 15.869 6.721 -5.684 1.00 46.16 85 THR A C 1
ATOM 716 O O . THR A 1 85 ? 16.217 6.081 -6.672 1.00 46.16 85 THR A O 1
ATOM 719 N N . PHE A 1 86 ? 16.694 6.929 -4.655 1.00 38.59 86 PHE A N 1
ATOM 720 C CA . PHE A 1 86 ? 17.882 6.103 -4.477 1.00 38.59 86 PHE A CA 1
ATOM 721 C C . PHE A 1 86 ? 17.413 4.657 -4.328 1.00 38.59 86 PHE A C 1
ATOM 723 O O . PHE A 1 86 ? 16.551 4.370 -3.495 1.00 38.59 86 PHE A O 1
ATOM 730 N N . ILE A 1 87 ? 17.969 3.758 -5.142 1.00 36.50 87 ILE A N 1
ATOM 731 C CA . ILE A 1 87 ? 17.832 2.317 -4.946 1.00 36.50 87 ILE A CA 1
ATOM 732 C C . ILE A 1 87 ? 18.374 2.039 -3.544 1.00 36.50 87 ILE A C 1
ATOM 734 O O . ILE A 1 87 ? 19.584 2.080 -3.320 1.00 36.50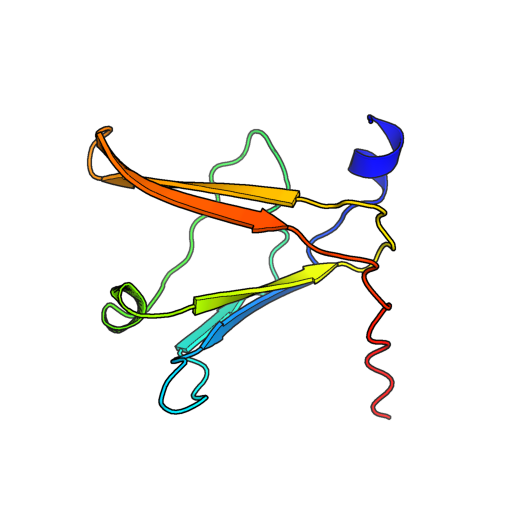 87 ILE A O 1
ATOM 738 N N . ALA A 1 88 ? 17.491 1.790 -2.579 1.00 34.44 88 ALA A N 1
ATOM 739 C CA . ALA A 1 88 ? 17.902 1.165 -1.337 1.00 34.44 88 ALA A CA 1
ATOM 740 C C . ALA A 1 88 ? 18.236 -0.286 -1.694 1.00 34.44 88 ALA A C 1
ATOM 742 O O . ALA A 1 88 ? 17.368 -1.159 -1.680 1.00 34.44 88 ALA A O 1
ATOM 743 N N . SER A 1 89 ? 19.485 -0.533 -2.094 1.00 32.62 89 SER A N 1
ATOM 744 C CA . SER A 1 89 ? 20.007 -1.884 -2.201 1.00 32.62 89 SER A CA 1
ATOM 745 C C . SER A 1 89 ? 19.888 -2.511 -0.817 1.00 32.62 89 SER A C 1
ATOM 747 O O . SER A 1 89 ? 20.583 -2.145 0.130 1.00 32.62 89 SER A O 1
ATOM 749 N N . ARG A 1 90 ? 18.963 -3.457 -0.666 1.00 34.78 90 ARG A N 1
ATOM 750 C CA . ARG A 1 90 ? 18.926 -4.323 0.509 1.00 34.78 90 ARG A CA 1
ATOM 751 C C . ARG A 1 90 ? 20.034 -5.368 0.356 1.00 34.78 90 ARG A C 1
ATOM 753 O O . ARG A 1 90 ? 19.752 -6.543 0.175 1.00 34.78 90 ARG A O 1
ATOM 760 N N . ASN A 1 91 ? 21.293 -4.931 0.408 1.00 35.09 91 ASN A N 1
ATOM 761 C CA . ASN A 1 91 ? 22.415 -5.825 0.671 1.00 35.09 91 ASN A CA 1
ATOM 762 C C . ASN A 1 91 ? 22.539 -5.949 2.186 1.00 35.09 91 ASN A C 1
ATOM 764 O O . ASN A 1 91 ? 23.131 -5.107 2.857 1.00 35.09 91 ASN A O 1
ATOM 768 N N . GLY A 1 92 ? 21.896 -6.986 2.710 1.00 34.97 92 GLY A N 1
ATOM 769 C CA . GLY A 1 92 ? 22.032 -7.440 4.083 1.00 34.97 92 GLY A CA 1
ATOM 770 C C . GLY A 1 92 ? 22.236 -8.947 4.104 1.00 34.97 92 GLY A C 1
ATOM 771 O O . GLY A 1 92 ? 21.375 -9.645 4.628 1.00 34.97 92 GLY A O 1
ATOM 772 N N . LEU A 1 93 ? 23.319 -9.406 3.468 1.00 29.38 93 LEU A N 1
ATOM 773 C CA . LEU A 1 93 ? 24.177 -10.542 3.829 1.00 29.38 93 LEU A CA 1
ATOM 774 C C . LEU A 1 93 ? 25.538 -10.335 3.150 1.00 29.38 93 LEU A C 1
ATOM 776 O O . LEU A 1 93 ? 25.534 -9.952 1.958 1.00 29.38 93 LEU A O 1
#

InterPro domains:
  IPR008015 GMP phosphodiesterase, delta subunit [PF05351] (3-91)
  IPR014756 Immunoglobulin E-set [SSF81296] (3-91)
  IPR037036 GMP phosphodiesterase, delta subunit superfamily [G3DSA:2.70.50.40] (1-93)

Organism: Nannospalax galili (NCBI:txid1026970)

Radius of gyration: 14.53 Å; chains: 1; bounding box: 43×23×39 Å

Foldseek 3Di:
DVVCLVQKFFQKWWWAAPVPRHTFDIDRDGPVDPPDDDDDDTDPVRVRTDIDTDIPDWDAFDKDWDFDDDPNDTPDIDIGTDHGDDHPPPPDD

Sequence (93 aa):
ARDIWRGFKLNWMNLWDAETGKILWEGLEDLSVPGEEHEAHVPKKILKCKTVFSSGEQMEKFHLEQKVYFKGQCLEEWFFKFGFTFIASRNGL